Protein AF-A0A916RHX6-F1 (afdb_monomer_lite)

Radius of gyration: 20.79 Å; chains: 1; bounding box: 50×59×40 Å

Structure (mmCIF, N/CA/C/O backbone):
data_AF-A0A916RHX6-F1
#
_entry.id   AF-A0A916RHX6-F1
#
loop_
_atom_site.group_PDB
_atom_site.id
_atom_site.type_symbol
_atom_site.label_atom_id
_atom_site.label_alt_id
_atom_site.label_comp_id
_atom_site.label_asym_id
_atom_site.label_entity_id
_atom_site.label_seq_id
_atom_site.pdbx_PDB_ins_code
_atom_site.Cartn_x
_atom_site.Cartn_y
_atom_site.Cartn_z
_atom_site.occupancy
_atom_site.B_iso_or_equiv
_atom_site.auth_seq_id
_atom_site.auth_comp_id
_atom_site.auth_asym_id
_atom_site.auth_atom_id
_atom_site.pdbx_PDB_model_num
ATOM 1 N N . MET A 1 1 ? -13.584 38.348 15.634 1.00 44.81 1 MET A N 1
ATOM 2 C CA . MET A 1 1 ? -14.900 38.737 15.081 1.00 44.81 1 MET A CA 1
ATOM 3 C C . MET A 1 1 ? -14.744 39.079 13.612 1.00 44.81 1 MET A C 1
ATOM 5 O O . MET A 1 1 ? -13.735 39.691 13.277 1.00 44.81 1 MET A O 1
ATOM 9 N N . LYS A 1 2 ? -15.747 38.704 12.805 1.00 41.66 2 LYS A N 1
ATOM 10 C CA . LYS A 1 2 ? -15.799 38.593 11.330 1.00 41.66 2 LYS A CA 1
ATOM 11 C C . LYS A 1 2 ? -15.509 37.187 10.785 1.00 41.66 2 LYS A C 1
ATOM 13 O O . LYS A 1 2 ? -14.611 36.964 9.988 1.00 41.66 2 LYS A O 1
ATOM 18 N N . ASP A 1 3 ? -16.244 36.213 11.308 1.00 41.25 3 ASP A N 1
ATOM 19 C CA . ASP A 1 3 ? -17.333 35.509 10.615 1.00 41.25 3 ASP A CA 1
ATOM 20 C C . ASP A 1 3 ? -17.400 35.731 9.090 1.00 41.25 3 ASP A C 1
ATOM 22 O O . ASP A 1 3 ? -17.589 36.860 8.641 1.00 41.25 3 ASP A O 1
ATOM 26 N N . SER A 1 4 ? -17.350 34.647 8.303 1.00 43.22 4 SER A N 1
ATOM 27 C CA . SER A 1 4 ? -18.377 34.344 7.290 1.00 43.22 4 SER A CA 1
ATOM 28 C C . SER A 1 4 ? -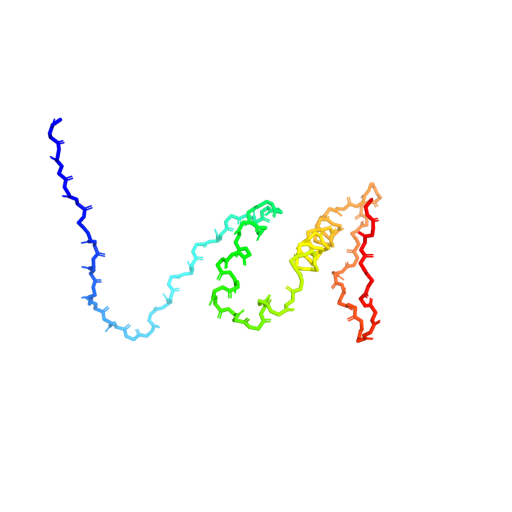18.140 33.014 6.575 1.00 43.22 4 SER A C 1
ATOM 30 O O . SER A 1 4 ? -17.072 32.701 6.060 1.00 43.22 4 SER A O 1
ATOM 32 N N . HIS A 1 5 ? -19.224 32.255 6.569 1.00 43.09 5 HIS A N 1
ATOM 33 C CA . HIS A 1 5 ? -19.481 30.987 5.925 1.00 43.09 5 HIS A CA 1
ATOM 34 C C . HIS A 1 5 ? -19.380 31.085 4.396 1.00 43.09 5 HIS A C 1
ATOM 36 O O . HIS A 1 5 ? -19.932 31.995 3.785 1.00 43.09 5 HIS A O 1
ATOM 42 N N . GLY A 1 6 ? -18.778 30.078 3.771 1.00 36.12 6 GLY A N 1
ATOM 43 C CA . GLY A 1 6 ? -18.949 29.789 2.349 1.00 36.12 6 GLY A CA 1
ATOM 44 C C . GLY A 1 6 ? -18.739 28.290 2.162 1.00 36.12 6 GLY A C 1
ATOM 45 O O . GLY A 1 6 ? -17.616 27.831 2.027 1.00 36.12 6 GLY A O 1
ATOM 46 N N . GLY A 1 7 ? -19.754 27.449 2.318 1.00 35.44 7 GLY A N 1
ATOM 47 C CA . GLY A 1 7 ? -20.967 27.529 1.516 1.00 35.44 7 GLY A CA 1
ATOM 48 C C . GLY A 1 7 ? -20.751 26.666 0.279 1.00 35.44 7 GLY A C 1
ATOM 49 O O . GLY A 1 7 ? -20.339 27.146 -0.771 1.00 35.44 7 GLY A O 1
ATOM 50 N N . GLN A 1 8 ? -20.945 25.367 0.487 1.00 45.19 8 GLN A N 1
ATOM 51 C CA . GLN A 1 8 ? -21.376 24.352 -0.465 1.00 45.19 8 GLN A CA 1
ATOM 52 C C . GLN A 1 8 ? -21.455 24.787 -1.941 1.00 45.19 8 GLN A C 1
ATOM 54 O O . GLN A 1 8 ? -22.349 25.525 -2.345 1.00 45.19 8 GLN A O 1
ATOM 59 N N . LYS A 1 9 ? -20.587 24.224 -2.785 1.00 39.91 9 LYS A N 1
ATOM 60 C CA . LYS A 1 9 ? -20.851 24.134 -4.226 1.00 39.91 9 LYS A CA 1
ATOM 61 C C . LYS A 1 9 ? -21.432 22.753 -4.518 1.00 39.91 9 LYS A C 1
ATOM 63 O O . LYS A 1 9 ? -20.748 21.866 -5.014 1.00 39.91 9 LYS A O 1
ATOM 68 N N . ILE A 1 10 ? -22.705 22.573 -4.164 1.00 44.34 10 ILE A N 1
ATOM 69 C CA . ILE A 1 10 ? -23.556 21.627 -4.885 1.00 44.34 10 ILE A CA 1
ATOM 70 C C . ILE A 1 10 ? -23.947 22.308 -6.193 1.00 44.34 10 ILE A C 1
ATOM 72 O O . ILE A 1 10 ? -24.622 23.329 -6.205 1.00 44.34 10 ILE A O 1
ATOM 76 N N . ALA A 1 11 ? -23.482 21.754 -7.300 1.00 37.09 11 ALA A N 1
ATOM 77 C CA . ALA A 1 11 ? -24.065 21.995 -8.606 1.00 37.09 11 ALA A CA 1
ATOM 78 C C . ALA A 1 11 ? -24.336 20.617 -9.205 1.00 37.09 11 ALA A C 1
ATOM 80 O O . ALA A 1 11 ? -23.544 20.075 -9.971 1.00 37.09 11 ALA A O 1
ATOM 81 N N . ALA A 1 12 ? -25.439 20.008 -8.776 1.00 50.84 12 ALA A N 1
ATOM 82 C CA . ALA A 1 12 ? -26.061 18.958 -9.556 1.00 50.84 12 ALA A CA 1
ATOM 83 C C . ALA A 1 12 ? -26.875 19.649 -10.653 1.00 50.84 12 ALA A C 1
ATOM 85 O O . ALA A 1 12 ? -27.821 20.362 -10.320 1.00 50.84 12 ALA A O 1
ATOM 86 N N . GLN A 1 13 ? -26.482 19.443 -11.917 1.00 45.84 13 GLN A N 1
ATOM 87 C CA . GLN A 1 13 ? -27.340 19.152 -13.084 1.00 45.84 13 GLN A CA 1
ATOM 88 C C . GLN A 1 13 ? -26.731 19.666 -14.400 1.00 45.84 13 GLN A C 1
ATOM 90 O O . GLN A 1 13 ? -26.748 20.858 -14.678 1.00 45.84 13 GLN A O 1
ATOM 95 N N . LEU A 1 14 ? -26.253 18.733 -15.230 1.00 44.28 14 LEU A N 1
ATOM 96 C CA . LEU A 1 14 ? -26.733 18.510 -16.603 1.00 44.28 14 LEU A CA 1
ATOM 97 C C . LEU A 1 14 ? -26.094 17.202 -17.103 1.00 44.28 14 LEU A C 1
ATOM 99 O O . LEU A 1 14 ? -24.879 17.133 -17.276 1.00 44.28 14 LEU A O 1
ATOM 103 N N . THR A 1 15 ? -26.882 16.148 -17.314 1.00 52.59 15 THR A N 1
ATOM 104 C CA . THR A 1 15 ? -26.402 14.898 -17.926 1.00 52.59 15 THR A CA 1
ATOM 105 C C . THR A 1 15 ? -26.701 14.881 -19.422 1.00 52.59 15 THR A C 1
ATOM 107 O O . THR A 1 15 ? -27.867 14.797 -19.807 1.00 52.59 15 THR A O 1
ATOM 110 N N . PRO A 1 16 ? -25.672 14.870 -20.276 1.00 44.69 16 PRO A N 1
ATOM 111 C CA . PRO A 1 16 ? -25.760 14.315 -21.619 1.00 44.69 16 PRO A CA 1
ATOM 112 C C . PRO A 1 16 ? -25.006 12.969 -21.714 1.00 44.69 16 PRO A C 1
ATOM 114 O O . PRO A 1 16 ? -23.915 12.823 -21.170 1.00 44.69 16 PRO A O 1
ATOM 117 N N . ALA A 1 17 ? -25.593 11.989 -22.411 1.00 58.91 17 ALA A N 1
ATOM 118 C CA . ALA A 1 17 ? -25.053 10.643 -22.688 1.00 58.91 17 ALA A CA 1
ATOM 119 C C . ALA A 1 17 ? -23.631 10.652 -23.334 1.00 58.91 17 ALA A C 1
ATOM 121 O O . ALA A 1 17 ? -23.190 11.705 -23.804 1.00 58.91 17 ALA A O 1
ATOM 122 N N . PRO A 1 18 ? -22.882 9.521 -23.345 1.00 54.00 18 PRO A N 1
ATOM 123 C CA . PRO A 1 18 ? -21.471 9.424 -22.958 1.00 54.00 18 PRO A CA 1
ATOM 124 C C . PRO A 1 18 ? -20.519 10.009 -24.007 1.00 54.00 18 PRO A C 1
ATOM 126 O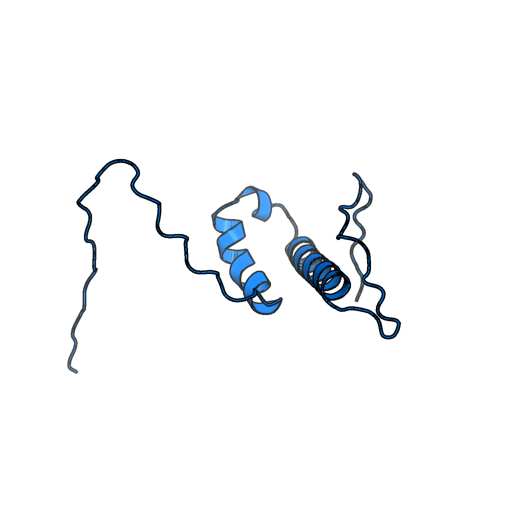 O . PRO A 1 18 ? -19.864 9.302 -24.769 1.00 54.00 18 PRO A O 1
ATOM 129 N N . ARG A 1 19 ? -20.404 11.332 -24.025 1.00 57.22 19 ARG A N 1
ATOM 130 C CA . ARG A 1 19 ? -19.255 12.014 -24.616 1.00 57.22 19 ARG A CA 1
ATOM 131 C C . ARG A 1 19 ? -18.074 11.777 -23.683 1.00 57.22 19 ARG A C 1
ATOM 133 O O . ARG A 1 19 ? -18.229 12.027 -22.493 1.00 57.22 19 ARG A O 1
ATOM 140 N N . CYS A 1 20 ? -16.976 11.233 -24.220 1.00 60.12 20 CYS A N 1
ATOM 141 C CA . CYS A 1 20 ? -15.711 10.912 -23.547 1.00 60.12 20 CYS A CA 1
ATOM 142 C C . CYS A 1 20 ? -15.650 11.392 -22.093 1.00 60.12 20 CYS A C 1
ATOM 144 O O . CYS A 1 20 ? -15.485 12.587 -21.851 1.00 60.12 20 CYS A O 1
ATOM 146 N N . MET A 1 21 ? -15.787 10.468 -21.137 1.00 70.12 21 MET A N 1
ATOM 147 C CA . MET A 1 21 ? -15.545 10.785 -19.730 1.00 70.12 21 MET A CA 1
ATOM 148 C C . MET A 1 21 ? -14.183 11.487 -19.644 1.00 70.12 21 MET A C 1
ATOM 150 O O . MET A 1 21 ? -13.208 10.918 -20.152 1.00 70.12 21 MET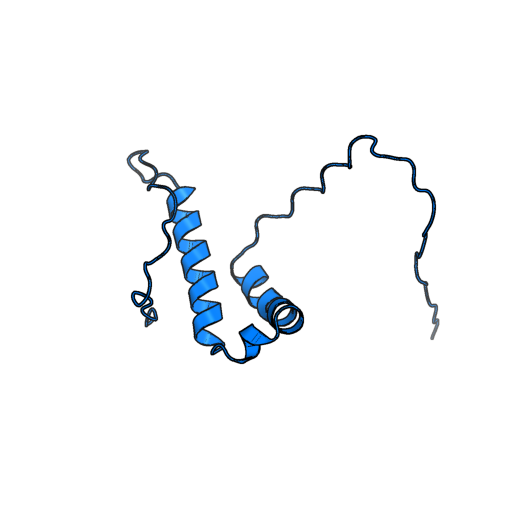 A O 1
ATOM 154 N N . PRO A 1 22 ? -14.086 12.709 -19.080 1.00 74.31 22 PRO A N 1
ATOM 155 C CA . PRO A 1 22 ? -12.791 13.332 -18.881 1.00 74.31 22 PRO A CA 1
ATOM 156 C C . PRO A 1 22 ? -11.959 12.352 -18.064 1.00 74.31 22 PRO A C 1
ATOM 158 O O . PRO A 1 22 ? -12.394 11.898 -17.002 1.00 74.31 22 PRO A O 1
ATOM 161 N N . ILE A 1 23 ? -10.807 11.961 -18.614 1.00 79.06 23 ILE A N 1
ATOM 162 C CA . ILE A 1 23 ? -9.908 11.029 -17.944 1.00 79.06 23 ILE A CA 1
ATOM 163 C C . ILE A 1 23 ? -9.632 11.643 -16.568 1.00 79.06 23 ILE A C 1
ATOM 165 O O . ILE A 1 23 ? -9.187 12.796 -16.512 1.00 79.06 23 ILE A O 1
ATOM 169 N N . PRO A 1 24 ? -9.954 10.947 -15.462 1.00 79.31 24 PRO A N 1
ATOM 170 C CA . PRO A 1 24 ? -9.696 11.485 -14.140 1.00 79.31 24 PRO A CA 1
ATOM 171 C C . PRO A 1 24 ? -8.211 11.821 -14.051 1.00 79.31 24 PRO A C 1
ATOM 173 O O . PRO A 1 24 ? -7.372 11.035 -14.497 1.00 79.31 24 PRO A O 1
ATOM 176 N N . GLN A 1 25 ? -7.893 13.001 -13.516 1.00 82.31 25 GLN A N 1
ATOM 177 C CA . GLN A 1 25 ? -6.503 13.424 -13.396 1.00 82.31 25 GLN A CA 1
ATOM 178 C C . GLN A 1 25 ? -5.706 12.355 -12.647 1.00 82.31 25 GLN A C 1
ATOM 180 O O . GLN A 1 25 ? -6.183 11.781 -11.658 1.00 82.31 25 GLN A O 1
ATOM 185 N N . LEU A 1 26 ? -4.512 12.057 -13.164 1.00 78.44 26 LEU A N 1
ATOM 186 C CA . LEU A 1 26 ? -3.635 11.066 -12.565 1.00 78.44 26 LEU A CA 1
ATOM 187 C C . LEU A 1 26 ? -3.337 11.506 -11.132 1.00 78.44 26 LEU A C 1
ATOM 189 O O . LEU A 1 26 ? -2.862 12.614 -10.903 1.00 78.44 26 LEU A O 1
ATOM 193 N N . 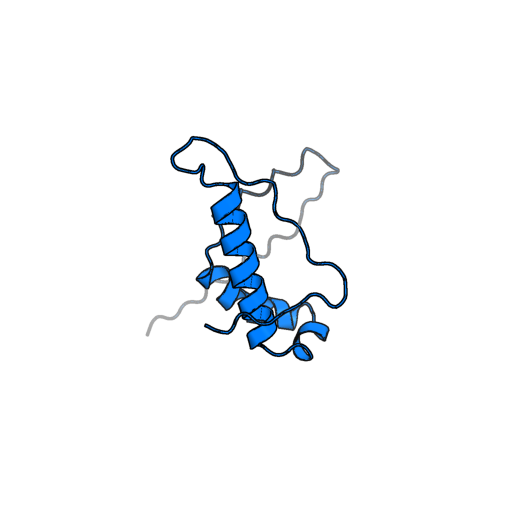ARG A 1 27 ? -3.659 10.643 -10.168 1.00 72.44 27 ARG A N 1
ATOM 194 C CA . ARG A 1 27 ? -3.340 10.909 -8.766 1.00 72.44 27 ARG A CA 1
ATOM 195 C C . ARG A 1 27 ? -1.828 10.894 -8.594 1.00 72.44 27 ARG A C 1
ATOM 197 O O . ARG A 1 27 ? -1.152 10.074 -9.219 1.00 72.44 27 ARG A O 1
ATOM 204 N N . ASP A 1 28 ? -1.337 11.746 -7.702 1.00 79.25 28 ASP A N 1
ATOM 205 C CA . ASP A 1 28 ? 0.060 11.723 -7.287 1.00 79.25 28 ASP A CA 1
ATOM 206 C C . ASP A 1 28 ? 0.463 10.325 -6.820 1.00 79.25 28 ASP A C 1
ATOM 208 O O . ASP A 1 28 ? -0.345 9.579 -6.251 1.00 79.25 28 ASP A O 1
ATOM 212 N N . HIS A 1 29 ? 1.723 9.964 -7.075 1.00 77.75 29 HIS A N 1
ATOM 213 C CA . HIS A 1 29 ? 2.244 8.660 -6.694 1.00 77.75 29 HIS A CA 1
ATOM 214 C C . HIS A 1 29 ? 2.096 8.476 -5.174 1.00 77.75 29 HIS A C 1
ATOM 216 O O . HIS A 1 29 ? 2.735 9.198 -4.403 1.00 77.75 29 HIS A O 1
ATOM 222 N N . PRO A 1 30 ? 1.280 7.514 -4.715 1.00 78.75 30 PRO A N 1
ATOM 223 C CA . PRO A 1 30 ? 0.981 7.391 -3.302 1.00 78.75 30 PRO A CA 1
ATOM 224 C C . PRO A 1 30 ? 2.215 6.884 -2.549 1.00 78.75 30 PRO A C 1
ATOM 226 O O . PRO A 1 30 ? 2.716 5.788 -2.805 1.00 78.75 30 PRO A O 1
ATOM 229 N N . ASP A 1 31 ? 2.712 7.684 -1.608 1.00 85.00 31 ASP A N 1
ATOM 230 C CA . ASP A 1 31 ? 3.793 7.283 -0.709 1.00 85.00 31 ASP A CA 1
ATOM 231 C C . ASP A 1 31 ? 3.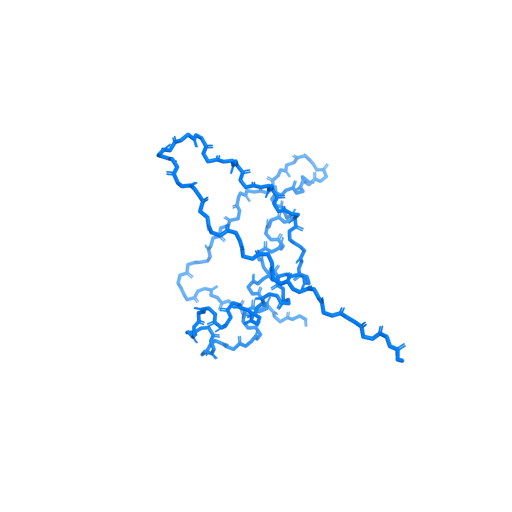273 6.415 0.455 1.00 85.00 31 ASP A C 1
ATOM 233 O O . ASP A 1 31 ? 2.088 6.458 0.804 1.00 85.00 31 ASP A O 1
ATOM 237 N N . TYR A 1 32 ? 4.161 5.649 1.093 1.00 87.38 32 TYR A N 1
ATOM 238 C CA . TYR A 1 32 ? 3.852 4.777 2.231 1.00 87.38 32 TYR A CA 1
ATOM 239 C C . TYR A 1 32 ? 3.009 5.466 3.305 1.00 87.38 32 TYR A C 1
ATOM 241 O O . TYR A 1 32 ? 1.998 4.922 3.753 1.00 87.38 32 TYR A O 1
ATOM 249 N N . TYR A 1 33 ? 3.411 6.671 3.713 1.00 88.69 33 TYR A N 1
ATOM 250 C CA . TYR A 1 33 ? 2.739 7.388 4.792 1.00 88.69 33 TYR A CA 1
ATOM 251 C C . TYR A 1 33 ? 1.337 7.848 4.387 1.00 88.69 33 TYR A C 1
ATOM 253 O O . TYR A 1 33 ? 0.415 7.784 5.202 1.00 88.69 33 TYR A O 1
ATOM 261 N N . SER A 1 34 ? 1.152 8.231 3.119 1.00 89.00 34 SER A N 1
ATOM 262 C CA . SER A 1 34 ? -0.162 8.600 2.582 1.00 89.00 34 SER A CA 1
ATOM 263 C C . SER A 1 34 ? -1.131 7.412 2.610 1.00 89.00 34 SER A C 1
ATOM 265 O O . SER A 1 34 ? -2.240 7.534 3.128 1.00 89.00 34 SER A O 1
ATOM 267 N N . GLN A 1 35 ? -0.677 6.230 2.179 1.00 89.50 35 GLN A N 1
ATOM 268 C CA . GLN A 1 35 ? -1.479 5.002 2.194 1.00 89.50 35 GLN A CA 1
ATOM 269 C C . GLN A 1 35 ? -1.764 4.516 3.617 1.00 89.50 35 GLN A C 1
ATOM 271 O O . GLN A 1 35 ? -2.872 4.077 3.914 1.00 89.50 35 GLN A O 1
ATOM 276 N N . LYS A 1 36 ? -0.785 4.626 4.525 1.00 90.75 36 LYS A N 1
ATOM 277 C CA . LYS A 1 36 ? -0.975 4.280 5.939 1.00 90.75 36 LYS A CA 1
ATOM 278 C C . LYS A 1 36 ? -2.031 5.169 6.599 1.00 90.75 36 LYS A C 1
ATOM 280 O O . LYS A 1 36 ? -2.830 4.664 7.384 1.00 90.75 36 LYS A O 1
ATOM 285 N N . LYS A 1 37 ? -2.061 6.466 6.276 1.00 90.19 37 LYS A N 1
ATOM 286 C CA . LYS A 1 37 ? -3.085 7.400 6.770 1.00 90.19 37 LYS A CA 1
ATOM 287 C C . LYS A 1 37 ? -4.474 7.064 6.217 1.00 90.19 37 LYS A C 1
ATOM 289 O O . LYS A 1 37 ? -5.448 7.082 6.965 1.00 90.19 37 LYS A O 1
ATOM 294 N N . ASP A 1 38 ? -4.555 6.687 4.942 1.00 90.50 38 ASP A N 1
ATOM 295 C CA . ASP A 1 38 ? -5.813 6.320 4.275 1.00 90.50 38 ASP A CA 1
ATOM 296 C C . ASP A 1 38 ? -6.399 4.974 4.749 1.00 90.50 38 ASP A C 1
ATOM 298 O O . ASP A 1 38 ? -7.531 4.608 4.420 1.00 90.50 38 ASP A O 1
ATOM 302 N N . LEU A 1 39 ? -5.664 4.234 5.586 1.00 90.00 39 LEU A N 1
ATOM 303 C CA . LEU A 1 39 ? -6.146 2.985 6.162 1.00 90.00 39 LEU A CA 1
ATOM 304 C C . LEU A 1 39 ? -7.376 3.188 7.063 1.00 90.00 39 LEU A C 1
ATOM 306 O O . LEU A 1 39 ? -8.211 2.290 7.152 1.00 90.00 39 LEU A O 1
ATOM 310 N N . VAL A 1 40 ? -7.518 4.362 7.689 1.00 89.94 40 VAL A N 1
ATOM 311 C CA . VAL A 1 40 ? -8.710 4.717 8.482 1.00 89.94 40 VAL A CA 1
ATOM 312 C C . VAL A 1 40 ? -9.941 4.758 7.578 1.00 89.94 40 VAL A C 1
ATOM 314 O O . VAL A 1 40 ? -10.873 3.981 7.772 1.00 89.94 40 VAL A O 1
ATOM 317 N N . ASN A 1 41 ? -9.872 5.545 6.501 1.00 91.56 41 ASN A N 1
ATOM 318 C CA . ASN A 1 41 ? -10.939 5.644 5.503 1.00 91.56 41 ASN A CA 1
ATOM 319 C C . ASN A 1 41 ? -11.256 4.285 4.865 1.00 91.56 41 ASN A C 1
ATOM 321 O O . ASN A 1 41 ? -12.402 3.988 4.533 1.00 91.56 41 ASN A O 1
ATOM 325 N N . THR A 1 42 ? -10.235 3.448 4.674 1.00 89.44 42 THR A N 1
ATOM 326 C CA . THR A 1 42 ? -10.398 2.097 4.126 1.00 89.44 42 THR A CA 1
ATOM 327 C C . THR A 1 42 ? -11.199 1.206 5.073 1.00 89.44 42 THR A C 1
ATOM 329 O O . THR A 1 42 ? -12.090 0.495 4.623 1.00 89.44 42 THR A O 1
ATOM 332 N N . LYS A 1 43 ? -10.936 1.264 6.382 1.00 91.19 43 LYS A N 1
ATOM 333 C CA . LYS A 1 43 ? -11.695 0.500 7.384 1.00 91.19 43 LYS A CA 1
ATOM 334 C C . LYS A 1 43 ? -13.143 0.958 7.518 1.00 91.19 43 LYS A C 1
ATOM 336 O O . LYS A 1 43 ? -13.994 0.147 7.873 1.00 91.19 43 LYS A O 1
ATOM 341 N N . ASP A 1 44 ? -13.424 2.225 7.238 1.00 93.00 44 ASP A N 1
ATOM 342 C CA . ASP A 1 44 ? -14.796 2.735 7.224 1.00 93.00 44 ASP A CA 1
ATOM 343 C C . ASP A 1 44 ? -15.570 2.250 5.996 1.00 93.00 44 ASP A C 1
ATOM 345 O O . ASP A 1 44 ? -16.734 1.876 6.111 1.00 93.00 44 ASP A O 1
ATOM 349 N N . LYS A 1 45 ? -14.909 2.184 4.835 1.00 94.38 45 LYS A N 1
ATOM 350 C CA . LYS A 1 45 ? -15.498 1.665 3.589 1.00 94.38 45 LYS A CA 1
ATOM 351 C C . LYS A 1 45 ? -15.670 0.146 3.599 1.00 94.38 45 LYS A C 1
ATOM 353 O O . LYS A 1 45 ? -16.633 -0.359 3.031 1.00 94.38 45 LYS A O 1
ATOM 358 N N . PHE A 1 46 ? -14.734 -0.572 4.217 1.00 93.00 46 PHE A N 1
ATOM 359 C CA . PHE A 1 46 ? -14.697 -2.033 4.255 1.00 93.00 46 PHE A CA 1
ATOM 360 C C . PHE A 1 46 ? -14.711 -2.510 5.712 1.00 93.00 46 PHE A C 1
ATOM 362 O O . PHE A 1 46 ? -13.645 -2.690 6.311 1.00 93.00 46 PHE A O 1
ATOM 369 N N . PRO A 1 47 ? -15.898 -2.716 6.310 1.00 92.75 47 PRO A N 1
ATOM 370 C CA . PRO A 1 47 ? -16.014 -3.051 7.727 1.00 92.75 47 PRO A CA 1
ATOM 371 C C . PRO A 1 47 ? -15.296 -4.356 8.100 1.00 92.75 47 PRO A C 1
ATOM 373 O O . PRO A 1 47 ? -14.754 -4.445 9.200 1.00 92.75 47 PRO A O 1
ATOM 376 N N . ASP A 1 48 ? -15.171 -5.315 7.177 1.00 92.12 48 ASP A N 1
ATOM 377 C CA . ASP A 1 48 ? -14.423 -6.566 7.385 1.00 92.12 48 ASP A CA 1
ATOM 378 C C . ASP A 1 48 ? -12.952 -6.327 7.764 1.00 92.12 48 ASP A C 1
ATOM 380 O O . ASP A 1 48 ? -12.337 -7.109 8.488 1.00 92.12 48 ASP A O 1
ATOM 384 N N . TYR A 1 49 ? -12.372 -5.199 7.341 1.00 91.00 49 TYR A N 1
ATOM 385 C CA . TYR A 1 49 ? -10.982 -4.851 7.644 1.00 91.00 49 TYR A CA 1
ATOM 386 C C . TYR A 1 49 ? -10.800 -4.424 9.106 1.00 91.00 49 TYR A C 1
ATOM 388 O O . TYR A 1 49 ? -9.665 -4.318 9.579 1.00 91.00 49 TYR A O 1
ATOM 396 N N . LYS A 1 50 ? -11.892 -4.186 9.845 1.00 90.50 50 LYS A N 1
ATOM 397 C CA . LYS A 1 50 ? -11.855 -3.953 11.295 1.00 90.50 50 LYS A CA 1
ATOM 398 C C . LYS A 1 50 ? -11.523 -5.233 12.064 1.00 90.50 50 LYS A C 1
ATOM 400 O O . LYS A 1 50 ? -10.907 -5.134 13.120 1.00 90.50 50 LYS A O 1
ATOM 405 N N . LEU A 1 51 ? -11.850 -6.405 11.510 1.00 93.25 51 LEU A N 1
ATOM 406 C CA . LEU A 1 51 ? -11.502 -7.712 12.082 1.00 93.25 51 LEU A CA 1
ATOM 407 C C . LEU A 1 51 ? -10.013 -8.045 11.903 1.00 93.25 51 LEU A C 1
ATOM 409 O O . LEU A 1 51 ? -9.455 -8.861 12.633 1.00 93.25 51 LEU A O 1
ATOM 413 N N . ILE A 1 52 ? -9.353 -7.408 10.932 1.00 90.25 52 ILE A N 1
ATOM 414 C CA . ILE A 1 52 ? -7.935 -7.618 10.646 1.00 90.25 52 ILE A CA 1
ATOM 415 C C . ILE A 1 52 ? -7.091 -6.754 11.589 1.00 90.25 52 ILE A C 1
ATOM 417 O O . ILE A 1 52 ? -7.271 -5.534 11.688 1.00 90.25 52 ILE A O 1
ATOM 421 N N . HIS A 1 53 ? -6.105 -7.379 12.238 1.00 89.56 53 HIS A N 1
ATOM 422 C CA . HIS A 1 53 ? -5.167 -6.674 13.105 1.00 89.56 53 HIS A CA 1
ATOM 423 C C . HIS A 1 53 ? -4.456 -5.542 12.344 1.00 89.56 53 HIS A C 1
ATOM 425 O O . HIS A 1 53 ? -3.956 -5.728 11.231 1.00 89.56 53 HIS A O 1
ATOM 431 N N . SER A 1 54 ? -4.379 -4.355 12.952 1.00 89.25 54 SER A N 1
ATOM 432 C CA . SER A 1 54 ? -3.847 -3.142 12.311 1.00 89.25 54 SER A CA 1
ATOM 433 C C . SER A 1 54 ? -2.417 -3.319 11.790 1.00 89.25 54 SER A C 1
ATOM 435 O O . SER A 1 54 ? -2.092 -2.789 10.728 1.00 89.25 54 SER A O 1
ATOM 437 N N . GLN A 1 55 ? -1.592 -4.108 12.485 1.00 88.75 55 GLN A N 1
ATOM 438 C CA . GLN A 1 55 ? -0.228 -4.430 12.058 1.00 88.75 55 GLN A CA 1
ATOM 439 C C . GLN A 1 55 ? -0.189 -5.170 10.714 1.00 88.75 55 GLN A C 1
ATOM 441 O O . GLN A 1 55 ? 0.640 -4.851 9.871 1.00 88.75 55 GLN A O 1
ATOM 446 N N . VAL A 1 56 ? -1.113 -6.107 10.474 1.00 90.06 56 VAL A N 1
ATOM 447 C CA . VAL A 1 56 ? -1.154 -6.894 9.228 1.00 90.06 56 VAL A CA 1
ATOM 448 C C . VAL A 1 56 ? -1.446 -5.986 8.035 1.00 90.06 56 VAL A C 1
ATOM 450 O O . VAL A 1 56 ? -0.823 -6.101 6.982 1.00 90.06 56 VAL A O 1
ATOM 453 N N . LEU A 1 57 ? -2.359 -5.032 8.212 1.00 90.62 57 LEU A N 1
ATOM 454 C CA . LEU A 1 57 ? -2.695 -4.056 7.180 1.00 90.62 57 LEU A CA 1
ATOM 455 C C . LEU A 1 57 ? -1.522 -3.110 6.880 1.00 90.62 57 LEU A C 1
ATOM 457 O O . LEU A 1 57 ? -1.251 -2.820 5.717 1.00 90.62 57 LEU A O 1
ATOM 461 N N . GLN A 1 58 ? -0.789 -2.674 7.907 1.00 91.06 58 GLN A N 1
ATOM 462 C CA . GLN A 1 58 ? 0.413 -1.850 7.731 1.00 91.06 58 GLN A CA 1
ATOM 463 C C . GLN A 1 58 ? 1.538 -2.618 7.022 1.00 91.06 58 GLN A C 1
ATOM 465 O O . GLN A 1 58 ? 2.153 -2.093 6.090 1.00 91.06 58 GLN A O 1
ATOM 470 N N . ASP A 1 59 ? 1.761 -3.879 7.395 1.00 90.06 59 ASP A N 1
ATOM 471 C CA . ASP A 1 59 ? 2.723 -4.765 6.739 1.00 90.06 59 ASP A CA 1
ATOM 472 C C . ASP A 1 59 ? 2.370 -4.989 5.263 1.00 90.06 59 ASP A C 1
ATOM 474 O O . ASP A 1 59 ? 3.253 -4.975 4.402 1.00 90.06 59 ASP A O 1
ATOM 478 N N . CYS A 1 60 ? 1.082 -5.146 4.937 1.00 90.06 60 CYS A N 1
ATOM 479 C CA . CYS A 1 60 ? 0.619 -5.242 3.552 1.00 90.06 60 CYS A CA 1
ATOM 480 C C . CYS A 1 60 ? 1.008 -4.001 2.736 1.00 90.06 60 CYS A C 1
ATOM 482 O O . CYS A 1 60 ? 1.580 -4.148 1.655 1.00 90.06 60 CYS A O 1
ATOM 484 N N . ILE A 1 61 ? 0.780 -2.796 3.26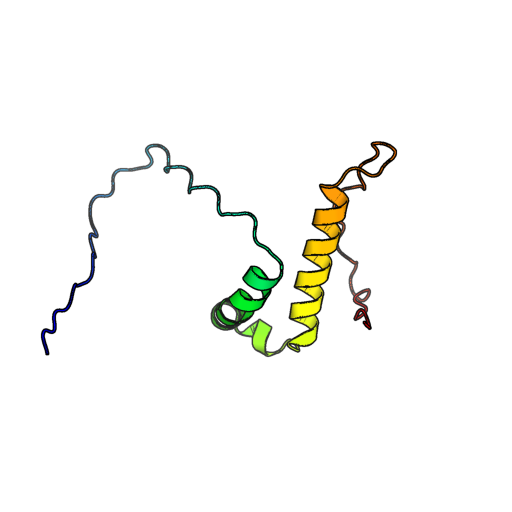9 1.00 91.50 61 ILE A N 1
ATOM 485 C CA . ILE A 1 61 ? 1.161 -1.534 2.613 1.00 91.50 61 ILE A CA 1
ATOM 486 C C . ILE A 1 61 ? 2.682 -1.480 2.392 1.00 91.50 61 ILE A C 1
ATOM 488 O O . ILE A 1 61 ? 3.145 -1.204 1.283 1.00 91.50 61 ILE A O 1
ATOM 492 N N . LYS A 1 62 ? 3.477 -1.822 3.417 1.00 90.81 62 LYS A N 1
ATOM 493 C CA . LYS A 1 62 ? 4.950 -1.841 3.333 1.00 90.81 62 LYS A CA 1
ATOM 494 C C . LYS A 1 62 ? 5.447 -2.802 2.247 1.00 90.81 62 LYS A C 1
ATOM 496 O O . LYS A 1 62 ? 6.349 -2.462 1.482 1.00 90.81 62 LYS A O 1
ATOM 501 N N . ARG A 1 63 ? 4.848 -3.994 2.145 1.00 89.81 63 ARG A N 1
ATOM 502 C CA . ARG A 1 63 ? 5.211 -5.016 1.144 1.00 89.81 63 ARG A CA 1
ATOM 503 C C . ARG A 1 63 ? 4.861 -4.594 -0.272 1.00 89.81 63 ARG A C 1
ATOM 505 O O . ARG A 1 63 ? 5.670 -4.816 -1.170 1.00 89.81 63 ARG A O 1
ATOM 512 N N . VAL A 1 64 ? 3.690 -3.987 -0.463 1.00 90.06 64 VAL A N 1
ATOM 513 C CA . VAL A 1 64 ? 3.286 -3.436 -1.761 1.00 90.06 64 VAL A CA 1
ATOM 514 C C . VAL A 1 64 ? 4.303 -2.388 -2.195 1.00 90.06 64 VAL A C 1
ATOM 516 O O . VAL A 1 64 ? 4.889 -2.539 -3.264 1.00 90.06 64 VAL A O 1
ATOM 519 N N . LYS A 1 65 ? 4.615 -1.409 -1.337 1.00 90.38 65 LYS A N 1
ATOM 520 C CA . LYS A 1 65 ? 5.623 -0.393 -1.655 1.00 90.38 65 LYS A CA 1
ATOM 521 C C . LYS A 1 65 ? 6.966 -1.009 -2.045 1.00 90.38 65 LYS A C 1
ATOM 523 O O . LYS A 1 65 ? 7.473 -0.716 -3.119 1.00 90.38 65 LYS A O 1
ATOM 528 N N . LEU A 1 66 ? 7.508 -1.910 -1.225 1.00 88.81 66 LEU A N 1
ATOM 529 C CA . LEU A 1 66 ? 8.805 -2.534 -1.495 1.00 88.81 66 LEU A CA 1
ATOM 530 C C . LEU A 1 66 ? 8.821 -3.310 -2.822 1.00 88.81 66 LEU A C 1
ATOM 532 O O . LEU A 1 66 ? 9.820 -3.290 -3.540 1.00 88.81 66 LEU A O 1
ATOM 536 N N . ALA A 1 67 ? 7.733 -4.008 -3.148 1.00 89.12 67 ALA A N 1
ATOM 537 C CA . ALA A 1 67 ? 7.634 -4.763 -4.388 1.00 89.12 67 ALA A CA 1
ATOM 538 C C . ALA A 1 67 ? 7.575 -3.844 -5.618 1.00 89.12 67 ALA A C 1
ATOM 540 O O . ALA A 1 67 ? 8.232 -4.128 -6.618 1.00 89.12 67 ALA A O 1
ATOM 541 N N . PHE A 1 68 ? 6.834 -2.736 -5.540 1.00 88.19 68 PHE A N 1
ATOM 542 C CA . PHE A 1 68 ? 6.771 -1.749 -6.619 1.00 88.19 68 PHE A CA 1
ATOM 543 C C . PHE A 1 68 ? 8.071 -0.955 -6.756 1.00 88.19 68 PHE A C 1
ATOM 545 O O . PHE A 1 68 ? 8.549 -0.801 -7.876 1.00 88.19 68 PHE A O 1
ATOM 552 N N . ASP A 1 69 ? 8.698 -0.549 -5.650 1.00 87.38 69 ASP A N 1
ATOM 553 C CA . ASP A 1 69 ? 10.004 0.118 -5.662 1.00 87.38 69 ASP A CA 1
ATOM 554 C C . ASP A 1 69 ? 11.046 -0.763 -6.377 1.00 87.38 69 ASP A C 1
ATOM 556 O O . ASP A 1 69 ? 11.782 -0.282 -7.232 1.00 87.38 69 ASP A O 1
ATOM 560 N N . ARG A 1 70 ? 11.052 -2.077 -6.104 1.00 86.75 70 ARG A N 1
ATOM 561 C CA . ARG A 1 70 ? 11.912 -3.074 -6.774 1.00 86.75 70 ARG A CA 1
ATOM 562 C C . ARG A 1 70 ? 11.596 -3.287 -8.255 1.00 86.75 70 ARG A C 1
ATOM 564 O O . ARG A 1 70 ? 12.490 -3.594 -9.031 1.00 86.75 70 ARG A O 1
ATOM 571 N N . TRP A 1 71 ? 10.330 -3.183 -8.644 1.00 86.06 71 TRP A N 1
ATOM 572 C CA . TRP A 1 71 ? 9.896 -3.383 -10.030 1.00 86.06 71 TRP A CA 1
ATOM 573 C C . TRP A 1 71 ? 10.147 -2.149 -10.913 1.00 86.06 71 TRP A C 1
ATOM 575 O O . TRP A 1 71 ? 10.433 -2.251 -12.114 1.00 86.06 71 TRP A O 1
ATOM 585 N N . LEU A 1 72 ? 10.024 -0.960 -10.323 1.00 85.75 72 LEU A N 1
ATOM 586 C CA . LEU A 1 72 ? 10.245 0.314 -10.998 1.00 85.75 72 LEU A CA 1
ATOM 587 C C . LEU A 1 72 ? 11.730 0.677 -11.049 1.00 85.75 72 LEU A C 1
ATOM 589 O O . LEU A 1 72 ? 12.198 1.140 -12.087 1.00 85.75 72 LEU A O 1
ATOM 593 N N . LYS A 1 73 ? 12.479 0.429 -9.970 1.00 83.06 73 LYS A N 1
ATOM 594 C CA . LYS A 1 73 ? 13.922 0.669 -9.921 1.00 83.06 73 LYS A CA 1
ATOM 595 C C . LYS A 1 73 ? 14.663 -0.426 -10.691 1.00 83.06 73 LYS A C 1
ATOM 597 O O . LYS A 1 73 ? 14.561 -1.601 -10.354 1.00 83.06 73 LYS A O 1
ATOM 602 N N . ALA A 1 74 ? 15.418 -0.043 -11.717 1.00 72.94 74 ALA A N 1
ATOM 603 C CA . ALA A 1 74 ? 16.388 -0.942 -12.336 1.00 72.94 74 ALA A CA 1
ATOM 604 C C . ALA A 1 74 ? 17.572 -1.151 -11.377 1.00 72.94 74 ALA A C 1
ATOM 606 O O . ALA A 1 74 ? 18.029 -0.196 -10.741 1.00 72.94 74 ALA A O 1
ATOM 607 N N . ASP A 1 75 ? 18.063 -2.386 -11.261 1.00 72.81 75 ASP A N 1
ATOM 608 C CA . ASP A 1 75 ? 19.295 -2.649 -10.519 1.00 72.81 75 ASP A CA 1
ATOM 609 C C . ASP A 1 75 ? 20.500 -2.020 -11.228 1.00 72.81 75 ASP A C 1
ATOM 611 O O . ASP A 1 75 ? 20.434 -1.635 -12.396 1.00 72.81 75 ASP A O 1
ATOM 615 N N . LYS A 1 76 ? 21.638 -1.938 -10.528 1.00 68.88 76 LYS A N 1
ATOM 616 C CA . LYS A 1 76 ? 22.897 -1.376 -11.061 1.00 68.88 76 LYS A CA 1
ATOM 617 C C . LYS A 1 76 ? 23.353 -2.033 -12.375 1.00 68.88 76 LYS A C 1
ATOM 619 O O . LYS A 1 76 ? 24.074 -1.411 -13.141 1.00 68.88 76 LYS A O 1
ATOM 624 N N . ASN A 1 77 ? 22.893 -3.256 -12.637 1.00 72.75 77 ASN A N 1
ATOM 625 C CA . ASN A 1 77 ? 23.179 -4.026 -13.848 1.00 72.75 77 ASN A CA 1
ATOM 626 C C . ASN A 1 77 ? 22.146 -3.793 -14.973 1.00 72.75 77 ASN A C 1
ATOM 628 O O . ASN A 1 77 ? 22.158 -4.505 -15.970 1.00 72.75 77 ASN A O 1
ATOM 632 N N . GLY A 1 78 ? 21.205 -2.856 -14.806 1.00 68.75 78 GLY A N 1
ATOM 633 C CA . GLY A 1 78 ? 20.139 -2.550 -15.770 1.00 68.75 78 GLY A CA 1
ATOM 634 C C . GLY A 1 78 ? 18.956 -3.526 -15.756 1.00 68.75 78 GLY A C 1
ATOM 635 O O . GLY A 1 78 ? 17.911 -3.239 -16.339 1.00 68.75 78 GLY A O 1
ATOM 636 N N . THR A 1 79 ? 19.070 -4.659 -15.059 1.00 72.56 79 THR A N 1
ATOM 637 C CA . THR A 1 79 ? 17.994 -5.648 -14.955 1.00 72.56 79 THR A CA 1
ATOM 638 C C . THR A 1 79 ? 16.909 -5.160 -14.000 1.00 72.56 79 THR A C 1
ATOM 640 O O . THR A 1 79 ? 17.169 -4.822 -12.846 1.00 72.56 79 THR A O 1
ATOM 643 N N . ARG A 1 80 ? 15.664 -5.133 -14.474 1.00 70.56 80 ARG A N 1
ATOM 644 C CA . ARG A 1 80 ? 14.493 -4.878 -13.629 1.00 70.56 80 ARG A CA 1
ATOM 645 C C . ARG A 1 80 ? 14.053 -6.189 -12.999 1.00 70.56 80 ARG A C 1
ATOM 647 O O . ARG A 1 80 ? 13.962 -7.205 -13.690 1.00 70.56 80 ARG A O 1
ATOM 654 N N . LEU A 1 81 ? 13.739 -6.170 -11.707 1.00 71.81 81 LEU A N 1
ATOM 655 C CA . LEU A 1 81 ? 13.092 -7.318 -11.082 1.00 71.81 81 LEU A CA 1
ATOM 656 C C . LEU A 1 81 ? 11.725 -7.545 -11.739 1.00 71.81 81 LEU A C 1
ATOM 658 O O . LEU A 1 81 ? 11.062 -6.604 -12.176 1.00 71.81 81 LEU A O 1
ATOM 662 N N . GLY A 1 82 ? 11.315 -8.810 -11.844 1.00 80.25 82 GLY A N 1
ATOM 663 C CA . GLY A 1 82 ? 10.030 -9.176 -12.436 1.00 80.25 82 GLY A CA 1
ATOM 664 C C . GLY A 1 82 ? 8.842 -8.531 -11.713 1.00 80.25 82 GLY A C 1
ATOM 665 O O . GLY A 1 82 ? 8.946 -8.083 -10.570 1.00 80.25 82 GLY A O 1
ATOM 666 N N . LYS A 1 83 ? 7.685 -8.497 -12.385 1.00 85.44 83 LYS A N 1
ATOM 667 C CA . LYS A 1 83 ? 6.454 -7.905 -11.840 1.00 85.44 83 LYS A CA 1
ATOM 668 C C . LYS A 1 83 ? 6.103 -8.513 -10.467 1.00 85.44 83 LYS A C 1
ATOM 670 O O . LYS A 1 83 ? 6.220 -9.735 -10.323 1.00 85.44 83 LYS A O 1
ATOM 675 N N . PRO A 1 84 ? 5.643 -7.710 -9.482 1.00 88.75 84 PRO A N 1
ATOM 676 C CA . PRO A 1 84 ? 5.261 -8.203 -8.162 1.00 88.75 84 PRO A CA 1
ATOM 677 C C . PRO A 1 84 ? 4.304 -9.396 -8.229 1.00 88.75 84 PRO A C 1
ATOM 679 O O . PRO A 1 84 ? 3.375 -9.420 -9.037 1.00 88.75 84 PRO A O 1
ATOM 682 N N . ARG A 1 85 ? 4.529 -10.386 -7.361 1.00 85.25 85 ARG A N 1
ATOM 683 C CA . ARG A 1 85 ? 3.738 -11.620 -7.279 1.00 85.25 85 ARG A CA 1
ATOM 684 C C . ARG A 1 85 ? 3.019 -11.674 -5.937 1.00 85.25 85 ARG A C 1
ATOM 686 O O . ARG A 1 85 ? 3.613 -11.371 -4.904 1.00 85.25 85 ARG A O 1
ATOM 693 N N . PHE A 1 86 ? 1.760 -12.098 -5.950 1.00 83.00 86 PHE A N 1
ATOM 694 C CA . PHE A 1 86 ? 1.021 -12.374 -4.721 1.00 83.00 86 PHE A CA 1
ATOM 695 C C . PHE A 1 86 ? 1.458 -13.708 -4.109 1.00 83.00 86 PHE A C 1
ATOM 697 O O . PHE A 1 86 ? 1.777 -14.663 -4.823 1.00 83.00 86 PHE A O 1
ATOM 704 N N . ASN A 1 87 ? 1.446 -13.777 -2.778 1.00 80.00 87 ASN A N 1
ATOM 705 C CA . ASN A 1 87 ? 1.691 -15.025 -2.066 1.00 80.00 87 ASN A CA 1
ATOM 706 C C . ASN A 1 87 ? 0.492 -15.970 -2.217 1.00 80.00 87 ASN A C 1
ATOM 708 O O . ASN A 1 87 ? -0.660 -15.543 -2.195 1.00 80.00 87 ASN A O 1
ATOM 712 N N . GLY A 1 88 ? 0.774 -17.271 -2.325 1.00 84.69 88 GLY A N 1
ATOM 713 C CA . GLY A 1 88 ? -0.259 -18.305 -2.256 1.00 84.69 88 GLY A CA 1
ATOM 714 C C . GLY A 1 88 ? -0.944 -18.353 -0.883 1.00 84.69 88 GLY A C 1
ATOM 715 O O . GLY A 1 88 ? -0.418 -17.837 0.109 1.00 84.69 88 GLY A O 1
ATOM 716 N N . LYS A 1 89 ? -2.109 -19.010 -0.821 1.00 85.62 89 LYS A N 1
ATOM 717 C CA . LYS A 1 89 ? -2.866 -19.219 0.426 1.00 85.62 89 LYS A CA 1
ATOM 718 C C . LYS A 1 89 ? -1.967 -19.832 1.515 1.00 85.62 89 LYS A C 1
ATOM 720 O O . LYS A 1 89 ? -1.141 -20.691 1.222 1.00 85.62 89 LYS A O 1
ATOM 725 N N . GLY A 1 90 ? -2.094 -19.351 2.754 1.00 84.50 90 GLY A N 1
ATOM 726 C CA . GLY A 1 90 ? -1.311 -19.826 3.907 1.00 84.50 90 GLY A CA 1
ATOM 727 C C . GLY A 1 90 ? 0.160 -19.384 3.949 1.00 84.50 90 GLY A C 1
ATOM 728 O O . GLY A 1 90 ? 0.857 -19.693 4.907 1.00 84.50 90 GLY A O 1
ATOM 729 N N . ARG A 1 91 ? 0.656 -18.635 2.953 1.00 83.75 91 ARG A N 1
ATOM 730 C CA . ARG A 1 91 ? 2.066 -18.190 2.884 1.00 83.75 91 ARG A CA 1
ATOM 731 C C . ARG A 1 91 ? 2.279 -16.753 3.367 1.00 83.75 91 ARG A C 1
ATOM 733 O O . ARG A 1 91 ? 3.258 -16.102 2.992 1.00 83.75 91 ARG A O 1
ATOM 740 N N . TYR A 1 92 ? 1.354 -16.217 4.160 1.00 83.19 92 TYR A N 1
ATOM 741 C CA . TYR A 1 92 ? 1.526 -14.897 4.755 1.00 83.19 92 TYR A CA 1
ATOM 742 C C . TYR A 1 92 ? 2.354 -15.018 6.035 1.00 83.19 92 TYR A C 1
ATOM 744 O O . TYR A 1 92 ? 1.903 -15.577 7.028 1.00 83.19 92 TYR A O 1
ATOM 752 N N . ARG A 1 93 ? 3.578 -14.491 5.999 1.00 82.38 93 ARG A N 1
ATOM 753 C CA . ARG A 1 93 ? 4.448 -14.339 7.170 1.00 82.38 93 ARG A CA 1
ATOM 754 C C . ARG A 1 93 ? 4.566 -12.855 7.497 1.00 82.38 93 ARG A C 1
ATOM 756 O O . ARG A 1 93 ? 4.836 -12.074 6.578 1.00 82.38 93 ARG A O 1
ATOM 763 N N . ILE A 1 94 ? 4.347 -12.501 8.762 1.00 72.06 94 ILE A N 1
ATOM 764 C CA . ILE A 1 94 ? 4.577 -11.152 9.298 1.00 72.06 94 ILE A CA 1
ATOM 765 C C . ILE A 1 94 ? 6.080 -10.874 9.218 1.00 72.06 94 ILE A C 1
ATOM 767 O O . ILE A 1 94 ? 6.888 -11.762 9.503 1.00 72.06 94 ILE A O 1
ATOM 771 N N . ILE A 1 95 ? 6.461 -9.687 8.748 1.00 67.12 95 ILE A N 1
ATOM 772 C CA . ILE A 1 95 ? 7.875 -9.321 8.651 1.00 67.12 95 ILE A CA 1
ATOM 773 C C . ILE A 1 95 ? 8.248 -8.709 9.998 1.00 67.12 95 ILE A C 1
ATOM 775 O O . ILE A 1 95 ? 7.933 -7.550 10.250 1.00 67.12 95 ILE A O 1
ATOM 779 N N . ASN A 1 96 ? 8.891 -9.487 10.868 1.00 56.03 96 ASN A N 1
ATOM 780 C CA . ASN A 1 96 ? 9.452 -8.939 12.100 1.00 56.03 96 ASN A CA 1
ATOM 781 C C . ASN A 1 96 ? 10.583 -7.975 11.709 1.00 56.03 96 ASN A C 1
ATOM 783 O O . ASN A 1 96 ? 11.470 -8.351 10.940 1.00 56.03 96 ASN A O 1
ATOM 787 N N . ASN A 1 97 ? 10.460 -6.725 12.151 1.00 51.84 97 ASN A N 1
ATOM 788 C CA . ASN A 1 97 ? 11.365 -5.621 11.838 1.00 51.84 97 ASN A CA 1
ATOM 789 C C . ASN A 1 97 ? 12.537 -5.571 12.810 1.00 51.84 97 ASN A C 1
ATOM 791 O O . ASN A 1 97 ? 12.253 -5.618 14.025 1.00 51.84 97 ASN A O 1
#

Secondary structure (DSSP, 8-state):
----------------S-S-PPPPPPPP---HHHHHHHHHHHHHH-GGGGSS-HHHHHHHHHHHHHHHHHHHSBPTTSPBPPPP-PPPTT-------

pLDDT: mean 76.06, std 17.46, range [35.44, 94.38]

Sequence (97 aa):
MKDSHGGQKIAAQLTPAPRCMPIPQLRDHPDYYSQKKDLVNTKDKFPDYKLIHSQVLQDCIKRVKLAFDRWLKADKNGTRLGKPRFNGKGRYRIINN

Foldseek 3Di:
DDDDDDDDPDDDDDDDPDDDDDDPPDDDDQDLVNVLVCVVVVCVVPVVCVVPDSQLVSQVSVVVVVQVCQQVDQPPVRHGDDHDDDDDPPPDDRDDD